Protein AF-A0AAV4XJV5-F1 (afdb_monomer_lite)

Foldseek 3Di:
DVPPLVVLQVVQKDKDKDADDPPPDRPDIDIDIDGDPVVSSVVSVVVVLQVDDADDDPPDDRPDPPPPPCPVVVVPPD

Sequence (78 aa):
MEVVRITAVLNTVQTECKCHGVSGSCTMKTCWNTLPQFGKTGDYLMRRYHEAKGCSPIGDPPKTPSLPQGEIDLILKD

pLDDT: mean 79.22, std 17.64, range [46.12, 98.06]

InterPro domains:
  IPR005817 Wnt [PF00110] (7-53)
  IPR005817 Wnt [PTHR12027] (7-54)
  IPR018161 Wnt protein, conserved site [PS00246] (17-26)

Structure (mmCIF, N/CA/C/O backbone):
data_AF-A0AAV4XJV5-F1
#
_entry.id   AF-A0AAV4XJV5-F1
#
loop_
_atom_site.group_PDB
_atom_site.id
_atom_site.type_symbol
_atom_site.label_atom_id
_atom_site.label_alt_id
_atom_site.label_comp_id
_atom_site.label_asym_id
_atom_site.label_entity_id
_atom_site.label_seq_id
_atom_site.pdbx_PDB_ins_code
_atom_site.Cartn_x
_atom_site.Cartn_y
_atom_site.Cartn_z
_atom_site.occupancy
_atom_site.B_iso_or_equiv
_atom_site.auth_seq_id
_atom_site.auth_co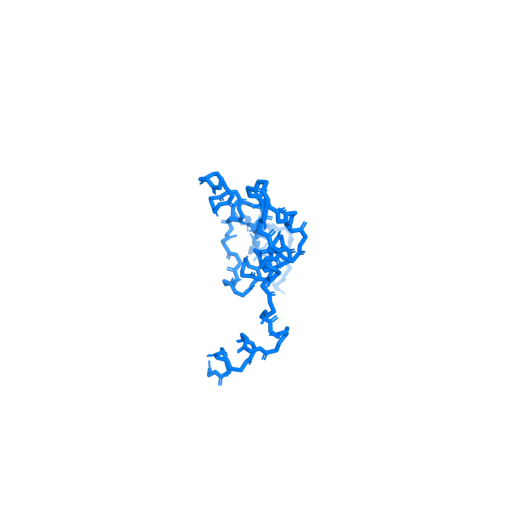mp_id
_atom_site.auth_asym_id
_atom_site.auth_atom_id
_atom_site.pdbx_PDB_model_num
ATOM 1 N N . MET A 1 1 ? 18.317 -0.354 -10.889 1.00 54.03 1 MET A N 1
ATOM 2 C CA . MET A 1 1 ? 17.221 -1.343 -10.733 1.00 54.03 1 MET A CA 1
ATOM 3 C C . MET A 1 1 ? 17.132 -1.941 -9.329 1.00 54.03 1 MET A C 1
ATOM 5 O O . MET A 1 1 ? 16.048 -2.371 -8.961 1.00 54.03 1 MET A O 1
ATOM 9 N N . GLU A 1 2 ? 18.209 -1.949 -8.537 1.00 50.41 2 GLU A N 1
ATOM 10 C CA . GLU A 1 2 ? 18.266 -2.647 -7.239 1.00 50.41 2 GLU A CA 1
ATOM 11 C C . GLU A 1 2 ? 17.257 -2.140 -6.189 1.00 50.41 2 GLU A C 1
ATOM 13 O O . GLU A 1 2 ? 16.620 -2.938 -5.511 1.00 50.41 2 GLU A O 1
ATOM 18 N N . VAL A 1 3 ? 16.989 -0.830 -6.139 1.00 62.84 3 VAL A N 1
ATOM 19 C CA . VAL A 1 3 ? 16.052 -0.234 -5.161 1.00 62.84 3 VAL A CA 1
ATOM 20 C C . VAL A 1 3 ? 14.571 -0.327 -5.551 1.00 62.84 3 VAL A C 1
ATOM 22 O O . VAL A 1 3 ? 13.699 -0.251 -4.694 1.00 62.84 3 VAL A O 1
ATOM 25 N N . VAL A 1 4 ? 14.252 -0.540 -6.833 1.00 76.44 4 VAL A N 1
ATOM 26 C CA . VAL A 1 4 ? 12.862 -0.469 -7.334 1.00 76.44 4 VAL A CA 1
ATOM 27 C C . VAL A 1 4 ? 11.988 -1.576 -6.740 1.00 76.44 4 VAL A C 1
ATOM 29 O O . VAL A 1 4 ? 10.813 -1.350 -6.460 1.00 76.44 4 VAL A O 1
ATOM 32 N N . ARG A 1 5 ? 12.569 -2.761 -6.513 1.00 78.88 5 ARG A N 1
ATOM 33 C CA . ARG A 1 5 ? 11.841 -3.948 -6.042 1.00 78.88 5 ARG A CA 1
ATOM 34 C C . ARG A 1 5 ? 11.300 -3.762 -4.624 1.00 78.88 5 ARG A C 1
ATOM 36 O O . ARG A 1 5 ? 10.107 -3.928 -4.404 1.00 78.88 5 ARG A O 1
ATOM 43 N N . ILE A 1 6 ? 12.158 -3.365 -3.683 1.00 86.25 6 ILE A N 1
ATOM 44 C CA . ILE A 1 6 ? 11.757 -3.157 -2.282 1.00 86.25 6 ILE A CA 1
ATOM 45 C C . ILE A 1 6 ? 10.837 -1.937 -2.172 1.00 86.25 6 ILE A C 1
ATOM 47 O O . ILE A 1 6 ? 9.806 -1.995 -1.506 1.00 86.25 6 ILE A O 1
ATOM 51 N N . THR A 1 7 ? 11.150 -0.850 -2.881 1.00 89.06 7 THR A N 1
ATOM 52 C CA . THR A 1 7 ? 10.322 0.361 -2.874 1.00 89.06 7 THR A CA 1
ATOM 53 C C . THR A 1 7 ? 8.912 0.110 -3.413 1.00 89.06 7 THR A C 1
ATOM 55 O O . THR A 1 7 ? 7.970 0.721 -2.924 1.00 89.06 7 THR A O 1
ATOM 58 N N . ALA A 1 8 ? 8.722 -0.811 -4.363 1.00 91.50 8 ALA A N 1
ATOM 59 C CA . ALA A 1 8 ? 7.386 -1.182 -4.829 1.00 91.50 8 ALA A CA 1
ATOM 60 C C . ALA A 1 8 ? 6.530 -1.834 -3.734 1.00 91.50 8 ALA A C 1
ATOM 62 O O . ALA A 1 8 ? 5.351 -1.508 -3.603 1.00 91.50 8 ALA A O 1
ATOM 63 N N . VAL A 1 9 ? 7.125 -2.703 -2.913 1.00 92.62 9 VAL A N 1
ATOM 64 C CA . VAL A 1 9 ? 6.436 -3.300 -1.761 1.00 92.62 9 VAL A CA 1
ATOM 65 C C . VAL A 1 9 ? 6.018 -2.200 -0.790 1.00 92.62 9 VAL A C 1
ATOM 67 O O . VAL A 1 9 ? 4.841 -2.083 -0.468 1.00 92.62 9 VAL A O 1
ATOM 70 N N . LEU A 1 10 ? 6.954 -1.329 -0.408 1.00 93.69 10 LEU A N 1
ATOM 71 C CA . LEU A 1 10 ? 6.693 -0.238 0.536 1.00 93.69 10 LEU A CA 1
ATOM 72 C C . LEU A 1 10 ? 5.639 0.755 0.025 1.00 93.69 10 LEU A C 1
ATOM 74 O O . LEU A 1 10 ? 4.780 1.182 0.788 1.00 93.69 10 LEU A O 1
ATOM 78 N N . ASN A 1 11 ? 5.656 1.073 -1.271 1.00 93.69 11 ASN A N 1
ATOM 79 C CA . ASN A 1 11 ? 4.712 2.008 -1.889 1.00 93.69 11 ASN A CA 1
ATOM 80 C C . ASN A 1 11 ? 3.296 1.448 -2.052 1.00 93.69 11 ASN A C 1
ATOM 82 O O . ASN A 1 11 ? 2.391 2.203 -2.401 1.00 93.69 11 ASN A O 1
ATOM 86 N N . THR A 1 12 ? 3.103 0.143 -1.861 1.00 95.31 12 THR A N 1
ATOM 87 C CA . THR A 1 12 ? 1.787 -0.496 -1.985 1.00 95.31 12 THR A CA 1
ATOM 88 C C . THR A 1 12 ? 1.207 -0.960 -0.650 1.00 95.31 12 THR A C 1
ATOM 90 O O . THR A 1 12 ? 0.065 -1.409 -0.626 1.00 95.31 12 THR A O 1
ATOM 93 N N . VAL A 1 13 ? 1.941 -0.798 0.461 1.00 96.50 13 VAL A N 1
ATOM 94 C CA . VAL A 1 13 ? 1.453 -1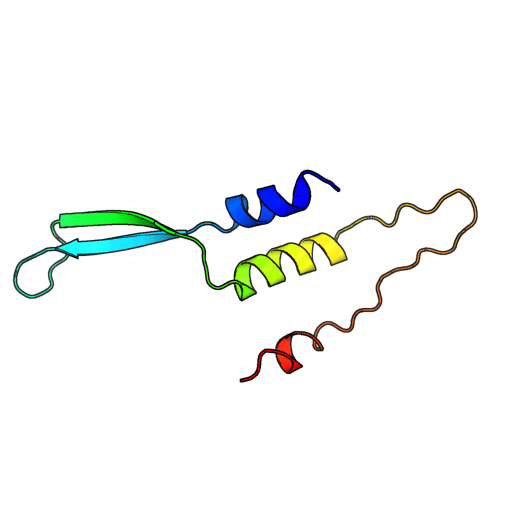.060 1.827 1.00 96.50 13 VAL A CA 1
ATOM 95 C C . VAL A 1 13 ? 0.146 -0.304 2.083 1.00 96.50 13 VAL A C 1
ATOM 97 O O . VAL A 1 13 ? 0.027 0.879 1.762 1.00 96.50 13 VAL A O 1
ATOM 100 N N . GLN A 1 14 ? -0.824 -0.982 2.698 1.00 95.62 14 GLN A N 1
ATOM 101 C CA . GLN A 1 14 ? -2.112 -0.407 3.082 1.00 95.62 14 GLN A CA 1
ATOM 102 C C . GLN A 1 14 ? -2.313 -0.482 4.598 1.00 95.62 14 GLN A C 1
ATOM 104 O O . GLN A 1 14 ? -1.812 -1.387 5.264 1.00 95.62 14 GLN A O 1
ATOM 109 N N . THR A 1 15 ? -3.062 0.465 5.155 1.00 96.88 15 THR A N 1
ATOM 110 C CA . THR A 1 15 ? -3.469 0.413 6.560 1.00 96.88 15 THR A CA 1
ATOM 111 C C . THR A 1 15 ? -4.793 -0.330 6.668 1.00 96.88 15 THR A C 1
ATOM 113 O O . THR A 1 15 ? -5.796 0.091 6.091 1.00 96.88 15 THR A O 1
ATOM 116 N N . GLU A 1 16 ? -4.808 -1.412 7.435 1.00 96.00 16 GLU A N 1
ATOM 117 C CA . GLU A 1 16 ? -6.029 -2.110 7.820 1.00 96.00 16 GLU A CA 1
ATOM 118 C C . GLU A 1 16 ? -6.408 -1.751 9.248 1.00 96.00 16 GLU A C 1
ATOM 120 O O . GLU A 1 16 ? -5.549 -1.517 10.095 1.00 96.00 16 GLU A O 1
ATOM 125 N N . CYS A 1 17 ? -7.710 -1.681 9.510 1.00 96.38 17 CYS A N 1
ATOM 126 C CA . CYS A 1 17 ? -8.243 -1.332 10.816 1.00 96.38 17 CYS A CA 1
ATOM 127 C C . CYS A 1 17 ? -9.308 -2.335 11.240 1.00 96.38 17 CYS A C 1
ATOM 129 O O . CYS A 1 17 ? -10.204 -2.667 10.464 1.00 96.38 17 CYS A O 1
ATOM 131 N N . LYS A 1 18 ? -9.269 -2.735 12.509 1.00 94.69 18 LYS A N 1
ATOM 132 C CA . LYS A 1 18 ? -10.344 -3.469 13.169 1.00 94.69 18 LYS A CA 1
ATOM 133 C C . LYS A 1 18 ? -11.112 -2.541 14.096 1.00 94.69 18 LYS A C 1
ATOM 135 O O . LYS A 1 18 ? -10.533 -1.893 14.965 1.00 94.69 18 LYS A O 1
ATOM 140 N N . CYS A 1 19 ? -12.421 -2.481 13.887 1.00 95.94 19 CYS A N 1
ATOM 141 C CA . CYS A 1 19 ? -13.342 -1.730 14.726 1.00 95.94 19 CYS A CA 1
ATOM 142 C C . CYS A 1 19 ? -13.685 -2.506 16.002 1.00 95.94 19 CYS A C 1
ATOM 144 O O . CYS A 1 19 ? -13.885 -3.721 15.978 1.00 95.94 19 CYS A O 1
ATOM 146 N N . HIS A 1 20 ? -13.791 -1.772 17.102 1.00 94.19 20 HIS A N 1
ATOM 147 C CA . HIS A 1 20 ? -14.182 -2.236 18.422 1.00 94.19 20 HIS A CA 1
ATOM 148 C C . HIS A 1 20 ? -15.260 -1.289 18.971 1.00 94.19 20 HIS A C 1
ATOM 150 O O . HIS A 1 20 ? -15.032 -0.087 19.115 1.00 94.19 20 HIS A O 1
ATOM 156 N N . GLY A 1 21 ? -16.434 -1.828 19.292 1.00 94.00 21 GLY A N 1
ATOM 157 C CA . GLY A 1 21 ? -17.539 -1.062 19.859 1.00 94.00 21 GLY A CA 1
ATOM 158 C C . GLY A 1 21 ? -18.774 -1.928 20.091 1.00 94.00 21 GLY A C 1
ATOM 159 O O . GLY A 1 21 ? -18.907 -3.023 19.540 1.00 94.00 21 GLY A O 1
ATOM 160 N N . VAL A 1 22 ? -19.677 -1.448 20.946 1.00 95.19 22 VAL A N 1
ATOM 161 C CA . VAL A 1 22 ? -20.923 -2.151 21.281 1.00 95.19 22 VAL A CA 1
ATOM 162 C C . VAL A 1 22 ? -21.793 -2.258 20.027 1.00 95.19 22 VAL A C 1
ATOM 164 O O . VAL A 1 22 ? -21.875 -1.307 19.246 1.00 95.19 22 VAL A O 1
ATOM 167 N N . SER A 1 23 ? -22.404 -3.425 19.817 1.00 91.44 23 SER A N 1
ATOM 168 C CA . SER A 1 23 ? -23.302 -3.702 18.685 1.00 91.44 23 SER A CA 1
ATOM 169 C C . SER A 1 23 ? -22.689 -3.456 17.294 1.00 91.44 23 SER A C 1
ATOM 171 O O . SER A 1 23 ? -23.403 -3.101 16.362 1.00 91.44 23 SER A O 1
ATOM 173 N N . GLY A 1 24 ? -21.369 -3.620 17.140 1.00 83.94 24 GLY A N 1
ATOM 174 C CA . GLY A 1 24 ? -20.681 -3.427 15.854 1.00 83.94 24 GLY A CA 1
ATOM 175 C C . GLY A 1 24 ? -20.360 -1.969 15.508 1.00 83.94 24 GLY A C 1
ATOM 176 O O . GLY A 1 24 ? -19.949 -1.682 14.385 1.00 83.94 24 GLY A O 1
ATOM 177 N N . SER A 1 25 ? -20.515 -1.041 16.457 1.00 90.31 25 SER A N 1
ATOM 178 C CA . SER A 1 25 ? -20.027 0.332 16.292 1.00 90.31 25 SER A CA 1
ATOM 179 C C . SER A 1 25 ? -18.492 0.389 16.211 1.00 90.31 25 SER A C 1
ATOM 181 O O . SER A 1 25 ? -17.787 -0.482 16.717 1.00 90.31 25 SER A O 1
ATOM 183 N N . CYS A 1 26 ? -17.961 1.431 15.567 1.00 93.81 26 CYS A N 1
ATOM 184 C CA . CYS A 1 26 ? -16.519 1.659 15.408 1.00 93.81 26 CYS A CA 1
ATOM 185 C C . CYS A 1 26 ? -16.046 2.861 16.245 1.00 93.81 26 CYS A C 1
ATOM 187 O O . CYS A 1 26 ? -15.327 3.729 15.755 1.00 93.81 26 CYS A O 1
ATOM 189 N N . THR A 1 27 ? -16.510 2.956 17.495 1.00 94.38 27 THR A N 1
ATOM 190 C CA . THR A 1 27 ? -16.131 4.047 18.413 1.00 94.38 27 THR A CA 1
ATOM 191 C C . THR A 1 27 ? -14.660 3.981 18.808 1.00 94.38 27 THR A C 1
ATOM 193 O O . THR A 1 27 ? -14.037 5.016 19.026 1.00 94.38 27 THR A O 1
ATOM 196 N N . MET A 1 28 ? -14.084 2.780 18.836 1.00 94.38 28 MET A N 1
ATOM 197 C CA . MET A 1 28 ? -12.648 2.560 18.922 1.00 94.38 28 MET A CA 1
ATOM 198 C C . MET A 1 28 ? -12.200 1.689 17.751 1.00 94.38 28 MET A C 1
ATOM 200 O O . MET A 1 28 ? -12.938 0.832 17.272 1.00 94.38 28 MET A O 1
ATOM 204 N N . LYS A 1 29 ? -10.980 1.892 17.262 1.00 95.81 29 LYS A N 1
ATOM 205 C CA . LYS A 1 29 ? -10.385 1.010 16.259 1.00 95.81 29 LYS A CA 1
ATOM 206 C C . LYS A 1 29 ? -8.893 0.883 16.474 1.00 95.81 29 LYS A C 1
ATOM 208 O O . LYS A 1 29 ? -8.238 1.838 16.884 1.00 95.81 29 LYS A O 1
ATOM 213 N N . THR A 1 30 ? -8.370 -0.286 16.147 1.00 96.12 30 THR A N 1
ATOM 214 C CA . THR A 1 30 ? -6.933 -0.545 16.106 1.00 96.12 30 THR A CA 1
ATOM 215 C C . THR A 1 30 ? -6.541 -0.741 14.656 1.00 96.12 30 THR A C 1
ATOM 217 O O . THR A 1 30 ? -7.192 -1.509 13.952 1.00 96.12 30 THR A O 1
ATOM 220 N N . CYS A 1 31 ? -5.503 -0.040 14.209 1.00 97.69 31 CYS A N 1
ATOM 221 C CA . CYS A 1 31 ? -5.019 -0.120 12.837 1.00 97.69 31 CYS A CA 1
ATOM 222 C C . CYS A 1 31 ? -3.569 -0.602 12.795 1.00 97.69 31 CYS A C 1
ATOM 224 O O . CYS A 1 31 ? -2.796 -0.326 13.712 1.00 97.69 31 CYS A O 1
ATOM 226 N N . TRP A 1 32 ? -3.200 -1.289 11.721 1.00 98.06 3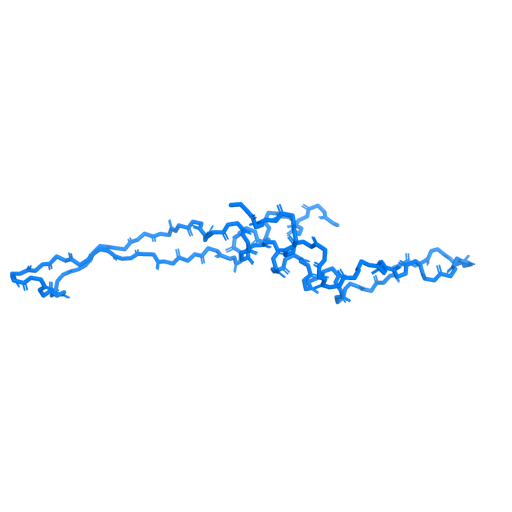2 TRP A N 1
ATOM 227 C CA . TRP A 1 32 ? -1.837 -1.723 11.436 1.00 98.06 32 TRP A CA 1
ATOM 228 C C . TRP A 1 32 ? -1.566 -1.658 9.935 1.00 98.06 32 TRP A C 1
ATOM 230 O O . TRP A 1 32 ? -2.477 -1.715 9.109 1.00 98.06 32 TRP A O 1
ATOM 240 N N . ASN A 1 33 ? -0.292 -1.526 9.579 1.00 97.25 33 ASN A N 1
ATOM 241 C CA . ASN A 1 33 ? 0.131 -1.615 8.190 1.00 97.25 33 ASN A CA 1
ATOM 242 C C . ASN A 1 33 ? 0.207 -3.082 7.773 1.00 97.25 33 ASN A C 1
ATOM 244 O O . ASN A 1 33 ? 0.737 -3.915 8.506 1.00 97.25 33 ASN A O 1
ATOM 248 N N . THR A 1 34 ? -0.301 -3.380 6.586 1.00 96.31 34 THR A N 1
ATOM 249 C CA . THR A 1 34 ? -0.267 -4.709 5.989 1.00 96.31 34 THR A CA 1
ATOM 250 C C . THR A 1 34 ? 0.101 -4.625 4.514 1.00 96.31 34 THR A C 1
ATOM 252 O O . THR A 1 34 ? -0.059 -3.587 3.861 1.00 96.31 34 THR A O 1
ATOM 255 N N . LEU A 1 35 ? 0.604 -5.733 3.983 1.00 95.06 35 LEU A N 1
ATOM 256 C CA . LEU A 1 35 ? 0.799 -5.872 2.550 1.00 95.06 35 LEU A CA 1
ATOM 257 C C . LEU A 1 35 ? -0.563 -6.052 1.869 1.00 95.06 35 LEU A C 1
ATOM 259 O O . LEU A 1 35 ? -1.420 -6.770 2.389 1.00 95.06 35 LEU A O 1
ATOM 263 N N . PRO A 1 36 ? -0.782 -5.419 0.709 1.00 94.06 36 PRO A N 1
ATOM 264 C CA . PRO A 1 36 ? -1.964 -5.698 -0.086 1.00 94.06 36 PRO A CA 1
ATOM 265 C C . PRO A 1 36 ? -1.881 -7.112 -0.675 1.00 94.06 36 PRO A C 1
ATOM 267 O O . PRO A 1 36 ? -0.832 -7.761 -0.653 1.00 94.06 36 PRO A O 1
ATOM 270 N N . GLN A 1 37 ? -2.969 -7.560 -1.303 1.00 93.12 37 GLN A N 1
ATOM 271 C CA . GLN A 1 37 ? -2.882 -8.687 -2.230 1.00 93.12 37 GLN A CA 1
ATOM 272 C C . GLN A 1 37 ? -1.786 -8.420 -3.265 1.00 93.12 37 GLN A C 1
ATOM 274 O O . GLN A 1 37 ? -1.706 -7.322 -3.826 1.00 93.12 37 GLN A O 1
ATOM 279 N N . PHE A 1 38 ? -0.967 -9.438 -3.529 1.00 91.94 38 PHE A N 1
ATOM 280 C CA . PHE A 1 38 ? 0.227 -9.296 -4.358 1.00 91.94 38 PHE A CA 1
ATOM 281 C C . PHE A 1 38 ? -0.073 -8.747 -5.760 1.00 91.94 38 PHE A C 1
ATOM 283 O O . PHE A 1 38 ? 0.744 -8.001 -6.293 1.00 91.94 38 PHE A O 1
ATOM 290 N N . GLY A 1 39 ? -1.267 -9.019 -6.306 1.00 93.31 39 GLY A N 1
ATOM 291 C CA . GLY A 1 39 ? -1.740 -8.436 -7.565 1.00 93.31 39 GLY A CA 1
ATOM 292 C C . GLY A 1 39 ? -1.585 -6.913 -7.617 1.00 93.31 39 GLY A C 1
ATOM 293 O O . GLY A 1 39 ? -1.004 -6.401 -8.563 1.00 93.31 39 GLY A O 1
ATOM 294 N N . LYS A 1 40 ? -1.926 -6.180 -6.543 1.00 92.56 40 LYS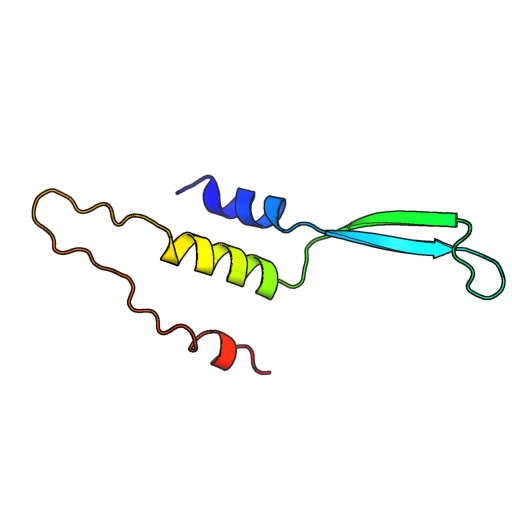 A N 1
ATOM 295 C CA . LYS A 1 40 ? -1.757 -4.712 -6.510 1.00 92.56 40 LYS A CA 1
ATOM 296 C C . LYS A 1 40 ? -0.292 -4.280 -6.627 1.00 92.56 40 LYS A C 1
ATOM 298 O O . LYS A 1 40 ? 0.015 -3.280 -7.280 1.00 92.56 40 LYS A O 1
ATOM 303 N N . THR A 1 41 ? 0.619 -5.003 -5.977 1.00 93.19 41 THR A N 1
ATOM 304 C CA . THR A 1 41 ? 2.063 -4.741 -6.073 1.00 93.19 41 THR A CA 1
ATOM 305 C C . THR A 1 41 ? 2.597 -5.117 -7.458 1.00 93.19 41 THR A C 1
ATOM 307 O O . THR A 1 41 ? 3.411 -4.378 -8.016 1.00 93.19 41 THR A O 1
ATOM 310 N N . GLY A 1 42 ? 2.101 -6.211 -8.042 1.00 91.62 42 GLY A N 1
ATOM 311 C CA . GLY A 1 42 ? 2.381 -6.633 -9.415 1.00 91.62 42 GLY A CA 1
ATOM 312 C C . GLY A 1 42 ? 1.946 -5.589 -10.443 1.00 91.62 42 GLY A C 1
ATOM 313 O O . GLY A 1 42 ? 2.773 -5.134 -11.230 1.00 91.62 42 GLY A O 1
ATOM 314 N N . ASP A 1 43 ? 0.706 -5.110 -10.365 1.00 92.06 43 ASP A N 1
ATOM 315 C CA . ASP A 1 43 ? 0.165 -4.054 -11.229 1.00 92.06 43 ASP A CA 1
ATOM 316 C C . ASP A 1 43 ? 0.969 -2.761 -11.106 1.00 92.06 43 ASP A C 1
ATOM 318 O O . ASP A 1 43 ? 1.239 -2.0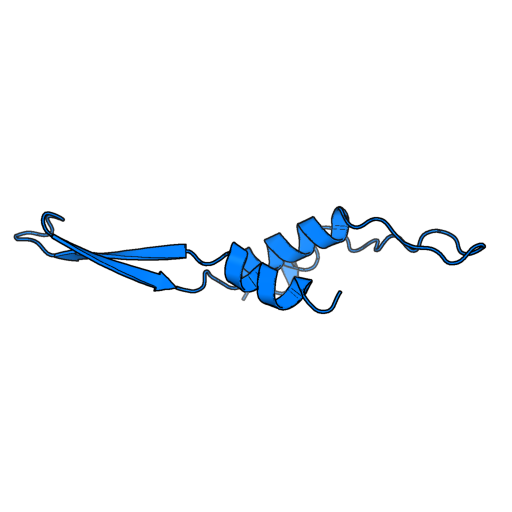62 -12.088 1.00 92.06 43 ASP A O 1
ATOM 322 N N . TYR A 1 44 ? 1.383 -2.429 -9.879 1.00 91.25 44 TYR A N 1
ATOM 323 C CA . TYR A 1 44 ? 2.246 -1.285 -9.638 1.00 91.25 44 TYR A CA 1
ATOM 324 C C . TYR A 1 44 ? 3.586 -1.416 -10.366 1.00 91.25 44 TYR A C 1
ATOM 326 O O . TYR A 1 44 ? 4.019 -0.466 -11.023 1.00 91.25 44 TYR A O 1
ATOM 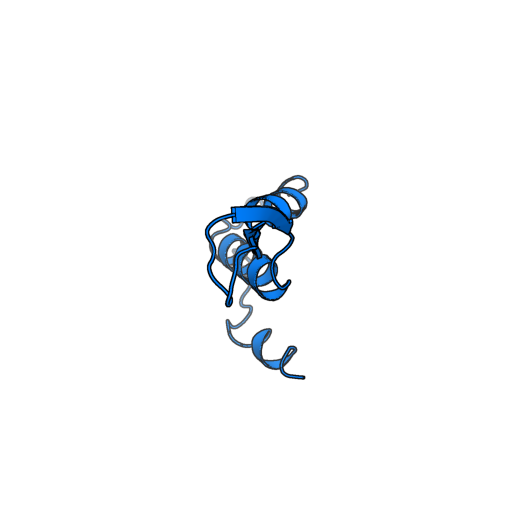334 N N . LEU A 1 45 ? 4.223 -2.583 -10.281 1.00 90.81 45 LEU A N 1
ATOM 335 C CA . LEU A 1 45 ? 5.470 -2.878 -10.981 1.00 90.81 45 LEU A CA 1
ATOM 336 C C . LEU A 1 45 ? 5.283 -2.889 -12.502 1.00 90.81 45 LEU A C 1
ATOM 338 O O . LEU A 1 45 ? 6.112 -2.315 -13.207 1.00 90.81 45 LEU A O 1
ATOM 342 N N . MET A 1 46 ? 4.193 -3.470 -13.003 1.00 87.56 46 MET A N 1
ATOM 343 C CA . MET A 1 46 ? 3.902 -3.577 -14.434 1.00 87.56 46 MET A CA 1
ATOM 344 C C . MET A 1 46 ? 3.706 -2.201 -15.073 1.00 87.56 46 MET A C 1
ATOM 346 O O . MET A 1 46 ? 4.275 -1.900 -16.120 1.00 87.56 46 MET A O 1
ATOM 350 N N . ARG A 1 47 ? 2.993 -1.298 -14.396 1.00 88.44 47 ARG A N 1
ATOM 351 C CA . ARG A 1 47 ? 2.867 0.095 -14.844 1.00 88.44 47 ARG A CA 1
ATOM 352 C C . ARG A 1 47 ? 4.225 0.791 -14.920 1.00 88.44 47 ARG A C 1
ATOM 354 O O . ARG A 1 47 ? 4.548 1.399 -15.934 1.00 88.44 47 ARG A O 1
ATOM 361 N N . ARG A 1 48 ? 5.051 0.650 -13.876 1.00 86.00 48 ARG A N 1
ATOM 362 C CA . ARG A 1 48 ? 6.408 1.226 -13.838 1.00 86.00 48 ARG A CA 1
ATOM 363 C C . ARG A 1 48 ? 7.321 0.646 -14.910 1.00 86.00 48 ARG A C 1
ATOM 365 O O . ARG A 1 48 ? 8.220 1.337 -15.376 1.00 86.00 48 ARG A O 1
ATOM 372 N N . TYR A 1 49 ? 7.098 -0.605 -15.281 1.00 84.44 49 TYR A N 1
ATOM 373 C CA . TYR A 1 49 ? 7.799 -1.266 -16.365 1.00 84.44 49 TYR A CA 1
ATOM 374 C C . TYR A 1 49 ? 7.399 -0.706 -17.736 1.00 84.44 49 TYR A C 1
ATOM 376 O O . TYR A 1 49 ? 8.279 -0.394 -18.530 1.00 84.44 49 TYR A O 1
ATOM 384 N N . HIS A 1 50 ? 6.105 -0.487 -17.990 1.00 84.12 50 HIS A N 1
ATOM 385 C CA . HIS A 1 50 ? 5.635 0.153 -19.226 1.00 84.12 50 HIS A CA 1
ATOM 386 C C . HIS A 1 50 ? 6.078 1.618 -19.359 1.00 84.12 50 HIS A C 1
ATOM 388 O O . HIS A 1 50 ? 6.339 2.086 -20.463 1.00 84.12 50 HIS A O 1
ATOM 394 N N . GLU A 1 51 ? 6.189 2.339 -18.243 1.00 83.94 51 GLU A N 1
ATOM 395 C CA . GLU A 1 51 ? 6.705 3.715 -18.197 1.00 83.94 51 GLU A CA 1
ATOM 396 C C . GLU A 1 51 ? 8.239 3.788 -18.288 1.00 83.94 51 GLU A C 1
ATOM 398 O O . GLU A 1 51 ? 8.808 4.875 -18.447 1.00 83.94 51 GLU A O 1
ATOM 403 N N . ALA A 1 52 ? 8.934 2.657 -18.147 1.00 83.81 52 ALA A N 1
ATOM 404 C CA . ALA A 1 52 ? 10.384 2.644 -18.130 1.00 83.81 52 ALA A CA 1
ATOM 405 C C . ALA A 1 52 ? 10.934 3.071 -19.494 1.00 83.81 52 ALA A C 1
ATOM 407 O O . ALA A 1 52 ? 10.600 2.517 -20.541 1.00 83.81 52 ALA A O 1
ATOM 408 N N . LYS A 1 53 ? 11.849 4.043 -19.478 1.00 81.00 53 LYS A N 1
ATOM 409 C CA . LYS A 1 53 ? 12.602 4.401 -20.678 1.00 81.00 53 LYS A CA 1
ATOM 410 C C . LYS A 1 53 ? 13.592 3.282 -20.975 1.00 81.00 53 LYS A C 1
ATOM 412 O O . LYS A 1 53 ? 14.432 2.961 -20.134 1.00 81.00 53 LYS A O 1
ATOM 417 N N . GLY A 1 54 ? 13.499 2.705 -22.169 1.00 72.69 54 GLY A N 1
ATOM 418 C CA . GLY A 1 54 ? 14.509 1.778 -22.658 1.00 72.69 54 GLY A CA 1
ATOM 419 C C . GLY A 1 54 ? 15.850 2.498 -22.770 1.00 72.69 54 GLY A C 1
ATOM 420 O O . GLY A 1 54 ? 15.973 3.467 -23.516 1.00 72.69 54 GLY A O 1
ATOM 421 N N . CYS A 1 55 ? 16.851 2.038 -22.025 1.00 69.12 55 CYS A N 1
ATOM 422 C CA . CYS A 1 55 ? 18.232 2.429 -22.269 1.00 69.12 55 CYS A CA 1
ATOM 423 C C . CYS A 1 55 ? 18.793 1.474 -23.317 1.00 69.12 55 CYS A C 1
ATOM 425 O O . CYS A 1 55 ? 18.962 0.290 -23.031 1.00 69.12 55 CYS A O 1
ATOM 427 N N . SER A 1 56 ? 19.065 1.985 -24.514 1.00 69.00 56 SER A N 1
ATOM 428 C CA . SER A 1 56 ? 19.813 1.240 -25.522 1.00 69.00 56 SER A CA 1
ATOM 429 C C . SER A 1 56 ? 21.275 1.686 -25.486 1.00 69.00 56 SER A C 1
ATOM 431 O O . SER A 1 56 ? 21.513 2.900 -25.471 1.00 69.00 56 SER A O 1
ATOM 433 N N . PRO A 1 57 ? 22.266 0.775 -25.461 1.00 70.50 57 PRO A N 1
ATOM 434 C CA . PRO A 1 57 ? 23.616 1.149 -25.860 1.00 70.50 57 PRO A CA 1
ATOM 435 C C . PRO A 1 57 ? 23.556 1.673 -27.303 1.00 70.50 57 PRO A C 1
ATOM 437 O O . PRO A 1 57 ? 22.694 1.267 -28.081 1.00 70.50 57 PRO A O 1
ATOM 440 N N . ILE A 1 58 ? 24.419 2.636 -27.633 1.00 69.50 58 ILE A N 1
ATOM 441 C CA . ILE A 1 58 ? 24.438 3.321 -28.934 1.00 69.50 58 ILE A CA 1
ATOM 442 C C . ILE A 1 58 ? 24.446 2.264 -30.057 1.00 69.50 58 ILE A C 1
ATOM 444 O O . ILE A 1 58 ? 25.483 1.657 -30.305 1.00 69.50 58 ILE A O 1
ATOM 448 N N . GLY A 1 59 ? 23.297 2.028 -30.704 1.00 63.84 59 GLY A N 1
ATOM 449 C CA . GLY A 1 59 ? 23.175 1.120 -31.852 1.00 63.84 59 GLY A CA 1
ATOM 450 C C . GLY A 1 59 ? 22.070 0.056 -31.807 1.00 63.84 59 GLY A C 1
ATOM 451 O O . GLY A 1 59 ? 21.709 -0.429 -32.874 1.00 63.84 59 GLY A O 1
ATOM 452 N N . ASP A 1 60 ? 21.483 -0.284 -30.655 1.00 60.09 60 ASP A N 1
ATOM 453 C CA . ASP A 1 60 ? 20.420 -1.304 -30.623 1.00 60.09 60 ASP A CA 1
ATOM 454 C C . ASP A 1 60 ? 19.017 -0.675 -30.762 1.00 60.09 60 ASP A C 1
ATOM 456 O O . ASP A 1 60 ? 18.730 0.344 -30.116 1.00 60.09 60 ASP A O 1
ATOM 460 N N . PRO A 1 61 ? 18.098 -1.247 -31.566 1.00 59.16 61 PRO A N 1
ATOM 461 C CA . PRO A 1 61 ? 16.705 -0.819 -31.564 1.00 59.16 61 PRO A CA 1
ATOM 462 C C . PRO A 1 61 ? 16.105 -1.040 -30.167 1.00 59.16 61 PRO A C 1
ATOM 464 O O . PRO A 1 61 ? 16.445 -2.025 -29.501 1.00 59.16 61 PRO A O 1
ATOM 467 N N . PRO A 1 62 ? 15.206 -0.155 -29.698 1.00 57.94 62 PRO A N 1
ATOM 468 C CA . PRO A 1 62 ? 14.585 -0.315 -28.396 1.00 57.94 62 PRO A CA 1
ATOM 469 C C . PRO A 1 62 ? 13.851 -1.656 -28.358 1.00 57.94 62 PRO A C 1
ATOM 471 O O . PRO A 1 62 ? 12.818 -1.828 -29.006 1.00 57.94 62 PRO A O 1
ATOM 474 N N . LYS A 1 63 ? 14.365 -2.604 -27.565 1.00 57.66 63 LYS A N 1
ATOM 475 C CA . LYS A 1 63 ? 13.578 -3.746 -27.094 1.00 57.66 63 LYS A CA 1
ATOM 476 C C . LYS A 1 63 ? 12.535 -3.185 -26.136 1.00 57.66 63 LYS A C 1
ATOM 478 O O . LYS A 1 63 ? 12.703 -3.209 -24.920 1.00 57.66 63 LYS A O 1
ATOM 483 N N . THR A 1 64 ? 11.483 -2.600 -26.697 1.00 59.19 64 THR A N 1
ATOM 484 C CA . THR A 1 64 ? 10.240 -2.460 -25.955 1.00 59.19 64 THR A CA 1
ATOM 485 C C . THR A 1 64 ? 9.825 -3.866 -25.551 1.00 59.19 64 THR A C 1
ATOM 487 O O . THR A 1 64 ? 9.900 -4.798 -26.357 1.00 59.19 64 THR A O 1
ATOM 490 N N . PRO A 1 65 ? 9.423 -4.068 -24.301 1.00 55.88 65 PRO A N 1
ATOM 491 C CA . PRO A 1 65 ? 8.805 -5.314 -23.945 1.00 55.88 65 PRO A CA 1
ATOM 492 C C . PRO A 1 65 ? 7.365 -5.262 -24.431 1.00 55.88 65 PRO A C 1
ATOM 494 O O . PRO A 1 65 ? 6.489 -4.681 -23.792 1.00 55.88 65 PRO A O 1
ATOM 497 N N . SER A 1 66 ? 7.119 -5.860 -25.592 1.00 57.12 66 SER A N 1
ATOM 498 C CA . SER A 1 66 ? 5.782 -6.253 -26.018 1.00 57.12 66 SER A CA 1
ATOM 499 C C . SER A 1 66 ? 5.319 -7.431 -25.157 1.00 57.12 66 SER A C 1
ATOM 501 O O . SER A 1 66 ? 5.232 -8.561 -25.629 1.00 57.12 66 SER A O 1
ATOM 503 N N . LEU A 1 67 ? 5.084 -7.184 -23.870 1.00 52.78 67 LEU A N 1
ATOM 504 C CA . LEU A 1 67 ? 4.243 -8.054 -23.063 1.00 52.78 67 LEU A CA 1
ATOM 505 C C . LEU A 1 67 ? 2.807 -7.574 -23.287 1.00 52.78 67 LEU A C 1
ATOM 507 O O . LEU A 1 67 ? 2.494 -6.434 -22.923 1.00 52.78 67 LEU A O 1
ATOM 511 N N . PRO A 1 68 ? 1.954 -8.371 -23.951 1.00 50.59 68 PRO A N 1
ATOM 512 C CA . PRO A 1 68 ? 0.562 -8.004 -24.133 1.00 50.59 68 PRO A CA 1
ATOM 513 C C . PRO A 1 68 ? -0.089 -7.853 -22.753 1.00 50.59 68 PRO A C 1
ATOM 515 O O . PRO A 1 68 ? 0.041 -8.721 -21.891 1.00 50.59 68 PRO A O 1
ATOM 518 N N . GLN A 1 69 ? -0.792 -6.738 -22.546 1.00 51.22 69 GLN A N 1
ATOM 519 C CA . GLN A 1 69 ? -1.423 -6.313 -21.283 1.00 51.22 69 GLN A CA 1
ATOM 520 C C . GLN A 1 69 ? -2.541 -7.243 -20.754 1.00 51.22 69 GLN A C 1
ATOM 522 O O . GLN A 1 69 ? -3.341 -6.822 -19.932 1.00 51.22 69 GLN A O 1
ATOM 527 N N . GLY A 1 70 ? -2.604 -8.503 -21.187 1.00 46.12 70 GLY A N 1
ATOM 528 C CA . GLY A 1 70 ? -3.627 -9.470 -20.780 1.00 46.12 70 GLY A CA 1
ATOM 529 C C . GLY A 1 70 ? -3.106 -10.862 -20.424 1.00 46.12 70 GLY A C 1
ATOM 530 O O . GLY A 1 70 ? -3.914 -11.732 -20.123 1.00 46.12 70 GLY A O 1
ATOM 531 N N . GLU A 1 71 ? -1.792 -11.110 -20.453 1.00 47.88 71 GLU A N 1
ATOM 532 C CA . GLU A 1 71 ? -1.262 -12.455 -20.174 1.00 47.88 71 GLU A CA 1
ATOM 533 C C . GLU A 1 71 ? -1.187 -12.763 -18.667 1.00 47.88 71 GLU A C 1
ATOM 535 O O . GLU A 1 71 ? -1.410 -13.898 -18.261 1.00 47.88 71 GLU A O 1
ATOM 540 N N . ILE A 1 72 ? -0.983 -11.757 -17.808 1.00 53.22 72 ILE A N 1
ATOM 541 C CA . ILE A 1 72 ? -0.916 -11.970 -16.348 1.00 53.22 72 ILE A CA 1
ATOM 542 C C . ILE A 1 72 ? -2.305 -12.278 -15.752 1.00 53.22 72 ILE A C 1
ATOM 544 O O . ILE A 1 72 ? -2.420 -13.169 -14.912 1.00 53.22 72 ILE A O 1
ATOM 548 N N . ASP A 1 73 ? -3.368 -11.636 -16.251 1.00 51.72 73 ASP A N 1
ATOM 549 C CA . ASP A 1 73 ? -4.764 -11.898 -15.844 1.00 51.72 73 ASP A CA 1
ATOM 550 C C . ASP A 1 73 ? -5.268 -13.296 -16.240 1.00 51.72 73 ASP A C 1
ATOM 552 O O . ASP A 1 73 ? -6.298 -13.755 -15.744 1.00 51.72 73 ASP A O 1
ATOM 556 N N . LEU A 1 74 ? -4.572 -13.974 -17.155 1.00 47.47 74 LEU A N 1
ATOM 557 C CA . LEU A 1 74 ? -4.864 -15.351 -17.555 1.00 47.47 74 LEU A CA 1
ATOM 558 C C . LEU A 1 74 ? -4.106 -16.383 -16.709 1.00 47.47 74 LEU A C 1
ATOM 560 O O . LEU A 1 74 ? -4.544 -17.524 -16.637 1.00 47.47 74 LEU A O 1
ATOM 564 N N . ILE A 1 75 ? -3.012 -15.990 -16.048 1.00 51.78 75 ILE A N 1
ATOM 565 C CA . ILE A 1 75 ? -2.179 -16.883 -15.225 1.00 51.78 75 ILE A CA 1
ATOM 566 C C . ILE A 1 75 ? -2.662 -16.924 -13.761 1.00 51.78 75 ILE A C 1
ATOM 568 O O . ILE A 1 75 ? -2.391 -17.889 -13.056 1.00 51.78 75 ILE A O 1
ATOM 572 N N . LEU A 1 76 ? -3.392 -15.901 -13.299 1.00 55.59 76 LEU A N 1
ATOM 573 C CA . LEU A 1 76 ? -3.881 -15.777 -11.913 1.00 55.59 76 LEU A CA 1
ATOM 574 C C . LEU A 1 76 ? -5.387 -16.069 -11.743 1.00 55.59 76 LEU A C 1
ATOM 576 O O . LEU A 1 76 ? -5.956 -15.746 -10.702 1.00 55.59 76 LEU A O 1
ATOM 580 N N . LYS A 1 77 ? -6.047 -16.649 -12.752 1.00 50.09 77 LYS A N 1
ATOM 581 C CA . LYS A 1 77 ? -7.445 -17.109 -12.665 1.00 50.09 77 LYS A CA 1
ATOM 582 C C . LYS A 1 77 ? -7.523 -18.558 -12.180 1.00 50.09 77 LYS A C 1
ATOM 584 O O . LYS A 1 77 ? -8.044 -19.410 -12.890 1.00 50.09 77 LYS A O 1
ATOM 589 N N . ASP A 1 78 ? -7.029 -18.790 -10.972 1.00 50.88 78 ASP A N 1
ATOM 590 C CA . ASP A 1 78 ? -7.434 -19.905 -10.111 1.00 50.88 78 ASP A CA 1
ATOM 591 C C . ASP A 1 78 ? -7.729 -19.353 -8.710 1.00 50.88 78 ASP A C 1
ATOM 593 O O . ASP A 1 78 ? -6.853 -18.650 -8.150 1.00 50.88 78 ASP A O 1
#

Secondary structure (DSSP, 8-state):
-HHHHHHHHHHH-EEEEEEE-GGG--SEEEEEEEPPPHHHHHHHHHHHHHTPPP---TT---------TTSHHHHS--

Organism: Caerostris extrusa (NCBI:txid172846)

Radius of gyration: 19.45 Å; chains: 1; bounding box: 48×24×53 Å